Protein AF-A0A7W0X9M8-F1 (afdb_monomer)

Mean predicted aligned error: 2.83 Å

Foldseek 3Di:
DALLLLVLVQVVCCVPVNNVRNVQLCVQLVHPSPGDRRDDDDPVSVVSSLVSCCVVVVHDSVVVVVVSVVRSVVVVCVVCVVVVDD

Nearest PDB structures (foldseek):
  4u99-assembly2_B  TM=9.007E-01  e=3.489E-04  Shewanella oneidensis MR-1
  4fdk-assembly2_B  TM=8.466E-01  e=1.280E-03  Caldanaerobacter subterraneus subsp. tengcongensis MB4
  1u4h-assembly2_B  TM=8.478E-01  e=1.433E-03  Caldanaerobacter subterraneus subsp. tengcongensis
  3nvu-assembly1_B  TM=8.431E-01  e=1.516E-03  Caldanaerobacter subterraneus subsp. tengcongensis
  2kil-assembly1_A  TM=8.310E-01  e=1.280E-03  Shewanella oneidensis

Sequence (86 aa):
MKGIVFNLLEQLVSRDYGEDTWDDLLDEAGLD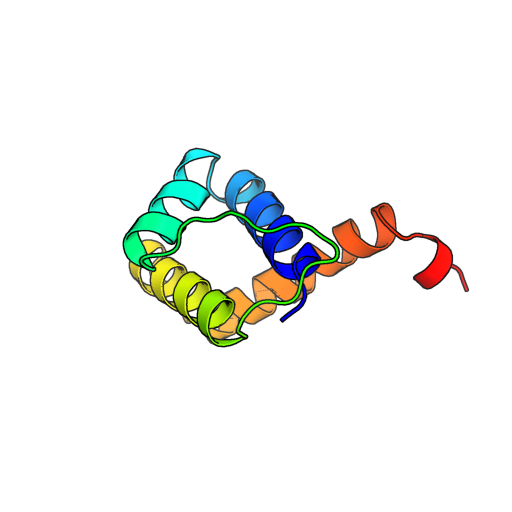GAYTSLGSYDDADLFRLVGAASESLDVPPDDLVRWFGRNALPLFADSYPRFFAS

pLDDT: mean 94.44, std 4.11, range [64.38, 97.5]

Radius of gyration: 12.83 Å; Cα contacts (8 Å, |Δi|>4): 79; chains: 1; bounding box: 29×24×34 Å

Secondary structure (DSSP, 8-state):
-BHHHHHHHHHHHHHHH-HHHHHHHHHHHT------TT-B--HHHHHHHHHHHHHHHT--HHHHHHHHHHHHHHHHHHH-GGGT--

Solvent-accessible surface area (backbone atoms only — not comparable to full-atom values): 4812 Å² total; per-residue (Å²): 66,53,14,45,58,53,52,44,48,45,55,49,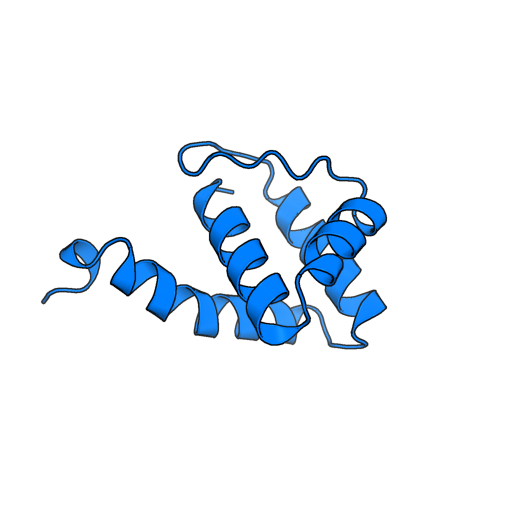39,27,70,77,71,32,69,66,49,43,57,53,27,25,61,69,44,70,50,88,77,86,61,48,56,89,41,77,49,64,55,62,58,58,54,35,38,42,47,31,45,19,68,75,68,74,41,62,52,72,57,50,55,51,51,48,57,66,60,37,48,60,58,48,38,72,75,40,45,81,82,66,65,128

Structure (mmCIF, N/CA/C/O backbone):
data_AF-A0A7W0X9M8-F1
#
_entry.id   AF-A0A7W0X9M8-F1
#
loop_
_atom_site.group_PDB
_atom_site.id
_atom_site.type_symbol
_atom_site.label_atom_id
_atom_site.label_alt_id
_atom_site.label_comp_id
_atom_site.label_asym_id
_atom_site.label_entity_id
_atom_site.label_seq_id
_atom_site.pdbx_PDB_ins_code
_atom_site.Cartn_x
_atom_site.Cartn_y
_atom_site.Cartn_z
_atom_site.occupancy
_atom_site.B_iso_or_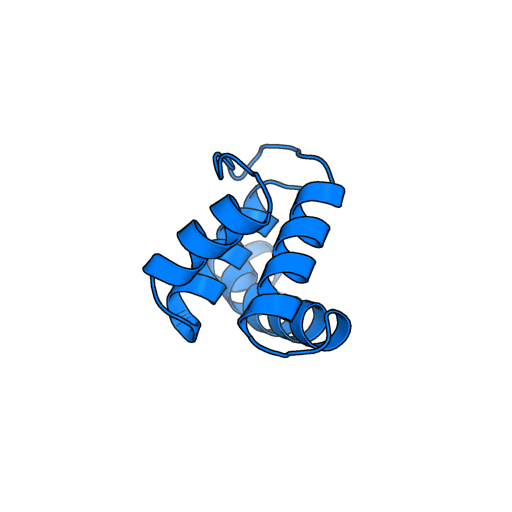equiv
_atom_site.auth_seq_id
_atom_site.auth_comp_id
_atom_site.auth_asym_id
_atom_site.auth_atom_id
_atom_site.pdbx_PDB_model_num
ATOM 1 N N . MET A 1 1 ? 11.479 -4.131 3.889 1.00 94.81 1 MET A N 1
ATOM 2 C CA . MET A 1 1 ? 10.978 -4.157 2.494 1.00 94.81 1 MET A CA 1
ATOM 3 C C . MET A 1 1 ? 11.353 -2.907 1.678 1.00 94.81 1 MET A C 1
ATOM 5 O O . MET A 1 1 ? 11.562 -1.847 2.254 1.00 94.81 1 MET A O 1
ATOM 9 N N . LYS A 1 2 ? 11.491 -2.995 0.339 1.00 95.44 2 LYS A N 1
ATOM 10 C CA . LYS A 1 2 ? 11.826 -1.837 -0.529 1.00 95.44 2 LYS A CA 1
ATOM 11 C C . LYS 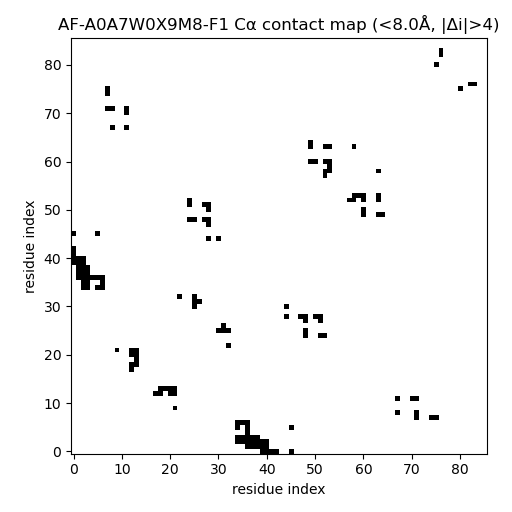A 1 2 ? 10.602 -0.982 -0.854 1.00 95.44 2 LYS A C 1
ATOM 13 O O . LYS A 1 2 ? 9.548 -1.531 -1.139 1.00 95.44 2 LYS A O 1
ATOM 18 N N . GLY A 1 3 ? 10.774 0.340 -0.900 1.00 96.12 3 GLY A N 1
ATOM 19 C CA . GLY A 1 3 ? 9.687 1.294 -1.150 1.00 96.12 3 GLY A CA 1
ATOM 20 C C . GLY A 1 3 ? 8.950 1.096 -2.473 1.00 96.12 3 GLY A C 1
ATOM 21 O O . GLY A 1 3 ? 7.735 1.231 -2.517 1.00 96.12 3 GLY A O 1
ATOM 22 N N . ILE A 1 4 ? 9.654 0.665 -3.527 1.00 94.69 4 ILE A N 1
ATOM 23 C CA . ILE A 1 4 ? 9.020 0.311 -4.806 1.00 94.69 4 ILE A CA 1
ATOM 24 C C . ILE A 1 4 ? 7.919 -0.750 -4.647 1.00 94.69 4 ILE A C 1
ATOM 26 O O . ILE A 1 4 ? 6.946 -0.725 -5.385 1.00 94.69 4 ILE A O 1
ATOM 30 N N . VAL A 1 5 ? 8.034 -1.656 -3.668 1.00 95.56 5 VAL A N 1
ATOM 31 C CA . VAL A 1 5 ? 7.010 -2.677 -3.397 1.00 95.56 5 VAL A CA 1
ATOM 32 C C . VAL A 1 5 ? 5.716 -2.027 -2.902 1.00 95.56 5 VAL A C 1
ATOM 34 O O . VAL A 1 5 ? 4.645 -2.413 -3.355 1.00 95.56 5 VAL A O 1
ATOM 37 N N . PHE A 1 6 ? 5.813 -1.008 -2.044 1.00 96.75 6 PHE A N 1
ATOM 38 C CA . PHE A 1 6 ? 4.655 -0.250 -1.565 1.00 96.75 6 PHE A CA 1
ATOM 39 C C . PHE A 1 6 ? 4.024 0.579 -2.682 1.00 96.75 6 PHE A C 1
ATOM 41 O O . PHE A 1 6 ? 2.813 0.539 -2.831 1.00 96.75 6 PHE A O 1
ATOM 48 N N . ASN A 1 7 ? 4.828 1.237 -3.526 1.00 95.62 7 ASN A N 1
ATOM 49 C CA . ASN A 1 7 ? 4.290 2.000 -4.662 1.00 95.62 7 ASN A CA 1
ATOM 50 C C . ASN A 1 7 ? 3.534 1.100 -5.659 1.00 95.62 7 ASN A C 1
ATOM 52 O O . ASN A 1 7 ? 2.537 1.513 -6.242 1.00 95.62 7 ASN A O 1
ATOM 56 N N . LEU A 1 8 ? 3.995 -0.140 -5.862 1.00 96.00 8 LEU A N 1
ATOM 57 C CA . LEU A 1 8 ? 3.270 -1.115 -6.683 1.00 96.00 8 LEU A CA 1
ATOM 58 C C . LEU A 1 8 ? 1.980 -1.576 -6.006 1.00 96.00 8 LEU A C 1
ATOM 60 O O . LEU A 1 8 ? 0.983 -1.768 -6.693 1.00 96.00 8 LEU A O 1
ATOM 64 N N . LEU A 1 9 ? 1.996 -1.780 -4.686 1.00 96.44 9 LEU A N 1
ATOM 65 C CA . LEU A 1 9 ? 0.801 -2.178 -3.943 1.00 96.44 9 LEU A CA 1
ATOM 66 C C . LEU A 1 9 ? -0.260 -1.079 -4.006 1.00 96.44 9 LEU A C 1
ATOM 68 O O . LEU A 1 9 ? -1.386 -1.375 -4.383 1.00 96.44 9 LEU A O 1
ATOM 72 N N . GLU A 1 10 ? 0.124 0.164 -3.723 1.00 95.94 10 GLU A N 1
ATOM 73 C CA . GLU A 1 10 ? -0.702 1.365 -3.872 1.00 95.94 10 GLU A CA 1
ATOM 74 C C . GLU A 1 10 ? -1.338 1.416 -5.261 1.00 95.94 10 GLU A C 1
ATOM 76 O O . GLU A 1 10 ? -2.558 1.395 -5.389 1.00 95.94 10 GLU A O 1
ATOM 81 N N . GLN A 1 11 ? -0.522 1.348 -6.318 1.00 95.81 11 GLN A N 1
ATOM 82 C CA . GLN A 1 11 ? -1.027 1.388 -7.687 1.00 95.81 11 GLN A CA 1
ATOM 83 C C . GLN A 1 11 ? -2.035 0.268 -7.983 1.00 95.81 11 GLN A C 1
ATOM 85 O O . GLN A 1 11 ? -3.003 0.489 -8.709 1.00 95.81 11 GLN A O 1
ATOM 90 N N . LEU A 1 12 ? -1.816 -0.939 -7.458 1.00 96.25 12 LEU A N 1
ATOM 91 C CA . LEU A 1 12 ? -2.724 -2.066 -7.664 1.00 96.25 12 LEU A CA 1
ATOM 92 C C . LEU A 1 12 ? -4.020 -1.931 -6.875 1.00 96.25 12 LEU A C 1
ATOM 94 O O . LEU A 1 12 ? -5.082 -2.228 -7.418 1.00 96.25 12 LEU A O 1
ATOM 98 N N . VAL A 1 13 ? -3.935 -1.485 -5.623 1.00 95.38 13 VAL A N 1
ATOM 99 C CA . VAL A 1 13 ? -5.102 -1.2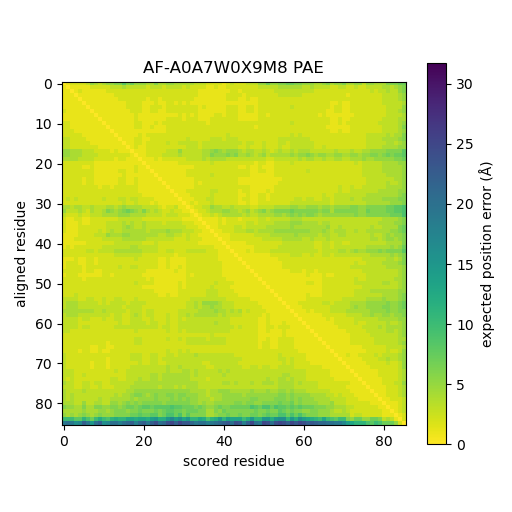50 -4.774 1.00 95.38 13 VAL A CA 1
ATOM 100 C C . VAL A 1 13 ? -5.966 -0.157 -5.387 1.00 95.38 13 VAL A C 1
ATOM 102 O O . VAL A 1 13 ? -7.142 -0.398 -5.650 1.00 95.38 13 VAL A O 1
ATOM 105 N N . SER A 1 14 ? -5.372 0.986 -5.735 1.00 95.06 14 SER A N 1
ATOM 106 C CA . SER A 1 14 ? -6.096 2.098 -6.350 1.00 95.06 14 SER A CA 1
ATOM 107 C C . SER A 1 14 ? -6.739 1.711 -7.683 1.00 95.06 14 SER A C 1
ATOM 109 O O . SER A 1 14 ? -7.854 2.132 -7.984 1.00 95.06 14 SER A O 1
ATOM 111 N N . ARG A 1 15 ? -6.066 0.872 -8.483 1.00 94.81 15 ARG A N 1
ATOM 112 C CA . ARG A 1 15 ? -6.583 0.395 -9.774 1.00 94.81 15 ARG A CA 1
ATOM 113 C C . ARG A 1 15 ? -7.757 -0.577 -9.631 1.00 94.81 15 ARG A C 1
ATOM 115 O O . ARG A 1 15 ? -8.712 -0.462 -10.396 1.00 94.81 15 ARG A O 1
ATOM 122 N N . ASP A 1 16 ? -7.661 -1.554 -8.729 1.00 94.06 16 ASP A N 1
ATOM 123 C CA . ASP A 1 16 ? -8.614 -2.674 -8.664 1.00 94.06 16 ASP A CA 1
ATOM 124 C C . ASP A 1 16 ? -9.751 -2.443 -7.653 1.00 94.06 16 ASP A C 1
ATOM 126 O O . ASP A 1 16 ? -10.839 -2.985 -7.845 1.00 94.06 16 ASP A O 1
ATOM 130 N N . TYR A 1 17 ? -9.524 -1.629 -6.616 1.00 93.00 17 TYR A N 1
ATOM 131 C CA . TYR A 1 17 ? -10.482 -1.382 -5.528 1.00 93.00 17 TYR A CA 1
ATOM 132 C C . TYR A 1 17 ? -10.918 0.088 -5.400 1.00 93.00 17 TYR A C 1
ATOM 134 O O . TYR A 1 17 ? -11.964 0.353 -4.813 1.00 93.00 17 TYR A O 1
ATOM 142 N N . GLY A 1 18 ? -10.210 1.017 -6.052 1.00 94.00 18 GLY A N 1
ATOM 143 C CA . GLY A 1 18 ? -10.537 2.446 -6.087 1.00 94.00 18 GLY A CA 1
ATOM 144 C C . GLY A 1 18 ? -9.505 3.301 -5.354 1.00 94.00 18 GLY A C 1
ATOM 145 O O . GLY A 1 18 ? -8.805 2.815 -4.469 1.00 94.00 18 GLY A O 1
ATOM 146 N N . GLU A 1 19 ? -9.390 4.576 -5.742 1.00 89.50 19 GLU A N 1
ATOM 147 C CA . GLU A 1 19 ? -8.353 5.481 -5.216 1.00 89.50 19 GLU A CA 1
ATOM 148 C C . GLU A 1 19 ? -8.417 5.625 -3.688 1.00 89.50 19 GLU A C 1
ATOM 150 O O . GLU A 1 19 ? -7.377 5.518 -3.043 1.00 89.50 19 GLU A O 1
ATOM 155 N N . ASP A 1 20 ? -9.622 5.731 -3.120 1.00 95.25 20 ASP A N 1
ATOM 156 C CA . ASP A 1 20 ? -9.838 5.900 -1.674 1.00 95.25 20 ASP A CA 1
ATOM 157 C C . ASP A 1 20 ? -9.404 4.671 -0.850 1.00 95.25 20 ASP A C 1
ATOM 159 O O . ASP A 1 20 ? -9.020 4.798 0.310 1.00 95.25 20 ASP A O 1
ATOM 163 N N . THR A 1 21 ? -9.404 3.469 -1.444 1.00 95.38 21 THR A N 1
ATOM 164 C CA . THR A 1 21 ? -9.091 2.231 -0.709 1.00 95.38 21 THR A CA 1
ATOM 165 C C . THR A 1 21 ? -7.662 2.219 -0.184 1.00 95.38 21 THR A C 1
ATOM 167 O O . THR A 1 21 ? -7.395 1.629 0.854 1.00 95.38 21 THR A O 1
ATOM 170 N N . TRP A 1 22 ? -6.717 2.847 -0.883 1.00 96.12 22 TRP A N 1
ATOM 171 C CA . TRP A 1 22 ? -5.340 2.897 -0.395 1.00 96.12 22 TRP A CA 1
ATOM 172 C C . TRP A 1 22 ? -5.221 3.704 0.902 1.00 96.12 22 TRP A C 1
ATOM 174 O O . TRP A 1 22 ? -4.544 3.261 1.832 1.00 96.12 22 TRP A O 1
ATOM 184 N N . ASP A 1 23 ? -5.911 4.842 0.974 1.00 95.94 23 ASP A N 1
ATOM 185 C CA . ASP A 1 23 ? -5.916 5.701 2.155 1.00 95.94 23 ASP A CA 1
ATOM 186 C C . ASP A 1 23 ? -6.612 5.003 3.334 1.00 95.94 23 ASP A C 1
ATOM 188 O O . ASP A 1 23 ? -6.060 4.970 4.435 1.00 95.94 23 ASP A O 1
ATOM 192 N N . ASP A 1 24 ? -7.744 4.333 3.089 1.00 96.69 24 ASP A N 1
ATOM 193 C CA . ASP A 1 24 ? -8.444 3.541 4.111 1.00 96.69 24 ASP A CA 1
ATOM 194 C C . ASP A 1 24 ? -7.534 2.448 4.705 1.00 96.69 24 ASP A C 1
ATOM 196 O O . ASP A 1 24 ? -7.473 2.260 5.923 1.00 96.69 24 ASP A O 1
ATOM 200 N N . LEU A 1 25 ? -6.764 1.750 3.861 1.00 96.94 25 LEU A N 1
ATOM 201 C CA . LEU A 1 25 ? -5.827 0.720 4.318 1.00 96.94 25 LEU A CA 1
ATOM 202 C C . LEU A 1 25 ? -4.679 1.289 5.150 1.00 96.94 25 LEU A C 1
ATOM 204 O O . LEU A 1 25 ? -4.219 0.629 6.084 1.00 96.94 25 LEU A O 1
ATOM 208 N N . LEU A 1 26 ? -4.181 2.477 4.807 1.00 97.25 26 LEU A N 1
ATOM 209 C CA . LEU A 1 26 ? -3.145 3.157 5.581 1.00 97.25 26 LEU A CA 1
ATOM 210 C C . LEU A 1 26 ? -3.661 3.552 6.965 1.00 97.25 26 LEU A C 1
ATOM 212 O O . LEU A 1 26 ? -2.976 3.297 7.962 1.00 97.25 26 LEU A O 1
ATOM 216 N N . ASP A 1 27 ? -4.877 4.093 7.030 1.00 97.19 27 ASP A N 1
ATOM 217 C CA . ASP A 1 27 ? -5.540 4.467 8.277 1.00 97.19 27 ASP A CA 1
ATOM 218 C C . ASP A 1 27 ? -5.795 3.239 9.168 1.00 97.19 27 ASP A C 1
ATOM 220 O O . ASP A 1 27 ? -5.427 3.240 10.348 1.00 97.19 27 ASP A O 1
ATOM 224 N N . GLU A 1 28 ? -6.339 2.153 8.608 1.00 96.81 28 GLU A N 1
ATOM 225 C CA . GLU A 1 28 ? -6.568 0.887 9.320 1.00 96.81 28 GLU A CA 1
ATOM 226 C C . GLU A 1 28 ? -5.258 0.240 9.795 1.00 96.81 28 GLU A C 1
ATOM 228 O O . GLU A 1 28 ? -5.158 -0.257 10.922 1.00 96.81 28 GLU A O 1
ATOM 233 N N . ALA A 1 29 ? -4.216 0.277 8.962 1.00 96.81 29 ALA A N 1
ATOM 234 C CA . ALA A 1 29 ? -2.902 -0.245 9.314 1.00 96.81 29 ALA A CA 1
ATOM 235 C C . ALA A 1 29 ? -2.154 0.652 10.316 1.00 96.81 29 ALA A C 1
ATOM 237 O O . ALA A 1 29 ? -1.206 0.179 10.959 1.00 96.81 29 ALA A O 1
ATOM 238 N N . GLY A 1 30 ? -2.564 1.914 10.479 1.00 97.00 30 GLY A N 1
ATOM 239 C CA . GLY A 1 30 ? -1.892 2.927 11.289 1.00 97.00 30 GLY A CA 1
ATOM 240 C C . GLY A 1 30 ? -0.526 3.316 10.719 1.00 97.00 30 GLY A C 1
ATOM 241 O O . GLY A 1 30 ? 0.471 3.273 11.447 1.00 97.00 30 GLY A O 1
ATOM 242 N N . LEU A 1 31 ? -0.476 3.616 9.419 1.00 96.81 31 LEU A N 1
ATOM 243 C CA . LEU A 1 31 ? 0.731 3.932 8.650 1.00 96.81 31 LEU A CA 1
ATOM 244 C C . LEU A 1 31 ? 0.584 5.277 7.922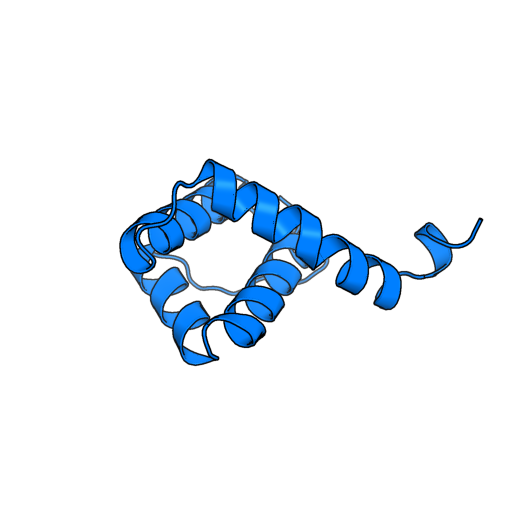 1.00 96.81 31 LEU A C 1
ATOM 246 O O . LEU A 1 31 ? -0.469 5.580 7.385 1.00 96.81 31 LEU A O 1
ATOM 250 N N . ASP A 1 32 ? 1.669 6.052 7.823 1.00 92.38 32 ASP A N 1
ATOM 251 C CA . ASP A 1 32 ? 1.646 7.385 7.185 1.00 92.38 32 ASP A CA 1
ATOM 252 C C . ASP A 1 32 ? 1.694 7.355 5.639 1.00 92.38 32 ASP A C 1
ATOM 254 O O . ASP A 1 32 ? 1.600 8.395 4.993 1.00 92.38 32 ASP A O 1
ATOM 258 N N . GLY A 1 33 ? 1.956 6.199 5.017 1.00 90.44 33 GLY A N 1
ATOM 259 C CA . GLY A 1 33 ? 1.942 6.046 3.550 1.00 90.44 33 GLY A CA 1
ATOM 260 C C . GLY A 1 33 ? 3.107 6.672 2.772 1.00 90.44 33 GLY A C 1
ATOM 261 O O . GLY A 1 33 ? 3.177 6.550 1.550 1.00 90.44 33 GLY A O 1
ATOM 262 N N . ALA A 1 34 ? 4.064 7.322 3.439 1.00 93.06 34 ALA A N 1
ATOM 263 C CA . ALA A 1 34 ? 5.155 8.049 2.784 1.00 93.06 34 ALA A CA 1
ATOM 264 C C . ALA A 1 34 ? 6.298 7.134 2.277 1.00 93.06 34 ALA A C 1
ATOM 266 O O . ALA A 1 34 ? 7.407 7.105 2.831 1.00 93.06 34 ALA A O 1
ATOM 267 N N . TYR A 1 35 ? 6.057 6.407 1.180 1.00 95.56 35 TYR A N 1
ATOM 268 C CA . TYR A 1 35 ? 7.013 5.454 0.601 1.00 95.56 35 TYR A CA 1
ATOM 269 C C . TYR A 1 35 ? 7.727 5.984 -0.653 1.00 95.56 35 TYR A C 1
ATOM 271 O O . TYR A 1 35 ? 7.162 6.102 -1.737 1.00 95.56 35 TYR A O 1
ATOM 279 N N . THR A 1 36 ? 9.031 6.235 -0.533 1.00 95.81 36 THR A N 1
ATOM 280 C CA . THR A 1 36 ? 9.921 6.562 -1.658 1.00 95.81 36 THR A CA 1
ATOM 281 C C . THR A 1 36 ? 10.473 5.291 -2.296 1.00 95.81 36 THR A C 1
ATOM 283 O O . THR A 1 36 ? 10.923 4.388 -1.592 1.00 95.81 36 THR A O 1
ATOM 286 N N . SER A 1 37 ? 10.535 5.218 -3.628 1.00 92.88 37 SER A N 1
ATOM 287 C CA . SER A 1 37 ? 10.831 3.957 -4.331 1.00 92.88 37 SER A CA 1
ATOM 288 C C . SER A 1 37 ? 12.188 3.318 -3.976 1.00 92.88 37 SER A C 1
ATOM 290 O O . SER A 1 37 ? 12.295 2.093 -3.907 1.00 92.88 37 SER A O 1
ATOM 292 N N . LEU A 1 38 ? 13.228 4.123 -3.711 1.00 94.19 38 LEU A N 1
ATOM 293 C CA . LEU A 1 38 ? 14.562 3.642 -3.301 1.00 94.19 38 LEU A CA 1
ATOM 294 C C . LEU A 1 38 ? 14.692 3.390 -1.787 1.00 94.19 38 LEU A C 1
ATOM 296 O O . LEU A 1 38 ? 15.675 2.778 -1.345 1.00 94.19 38 LEU A O 1
ATOM 300 N N . GLY A 1 39 ? 13.712 3.850 -1.006 1.00 96.12 39 GLY A N 1
ATOM 301 C CA . GLY A 1 39 ? 13.656 3.704 0.441 1.00 96.12 39 GLY A CA 1
ATOM 302 C C . GLY A 1 39 ? 13.616 2.244 0.889 1.00 96.12 39 GLY A C 1
ATOM 303 O O .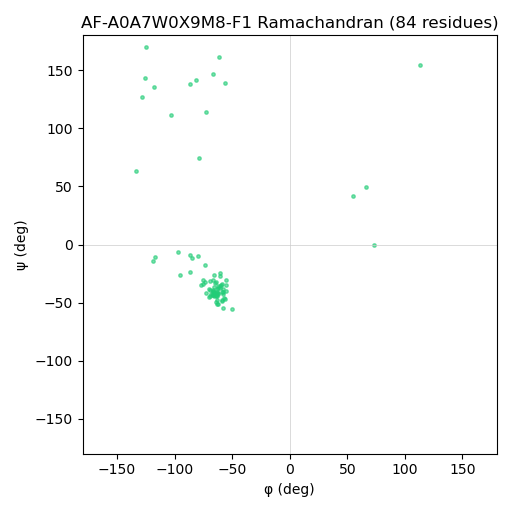 GLY A 1 39 ? 13.343 1.320 0.115 1.00 96.12 39 GLY A O 1
ATOM 304 N N . SER A 1 40 ? 13.942 2.029 2.160 1.00 96.50 40 SER A N 1
ATOM 305 C CA . SER A 1 40 ? 13.834 0.726 2.819 1.00 96.50 40 SER A CA 1
ATOM 306 C C . SER A 1 40 ? 13.052 0.919 4.111 1.00 96.50 40 SER A C 1
ATOM 308 O O . SER A 1 40 ? 13.399 1.785 4.907 1.00 96.50 40 SER A O 1
ATOM 310 N N . TYR A 1 41 ? 12.003 0.127 4.266 1.00 96.31 41 TYR A N 1
ATOM 311 C CA . TYR A 1 41 ? 10.990 0.217 5.315 1.00 96.31 41 TYR A CA 1
ATOM 312 C C . TYR A 1 41 ? 10.895 -1.128 6.036 1.00 96.31 41 TYR A C 1
ATOM 314 O O . TYR A 1 41 ? 11.495 -2.098 5.562 1.00 96.31 41 TYR A O 1
ATOM 322 N N . ASP A 1 42 ? 10.183 -1.215 7.155 1.00 96.44 42 ASP A N 1
ATOM 323 C CA . ASP A 1 42 ? 9.975 -2.500 7.827 1.00 96.44 42 ASP A CA 1
ATOM 324 C C . ASP A 1 42 ? 9.110 -3.421 6.946 1.00 96.44 42 ASP A C 1
ATOM 326 O O . ASP A 1 42 ? 8.270 -2.975 6.164 1.00 96.44 42 ASP A O 1
ATOM 330 N N . ASP A 1 43 ? 9.359 -4.721 7.010 1.00 93.50 43 ASP A N 1
ATOM 331 C CA . ASP A 1 43 ? 8.552 -5.723 6.317 1.00 93.50 43 ASP A CA 1
ATOM 332 C C . ASP A 1 43 ? 7.166 -5.810 6.962 1.00 93.50 43 ASP A C 1
ATOM 334 O O . ASP A 1 43 ? 6.178 -6.073 6.277 1.00 93.50 43 ASP A O 1
ATOM 338 N N . ALA A 1 44 ? 7.108 -5.555 8.275 1.00 96.06 44 ALA A N 1
ATOM 339 C CA . ALA A 1 44 ? 5.888 -5.535 9.063 1.00 96.06 44 ALA A CA 1
ATOM 340 C C . ALA A 1 44 ? 4.845 -4.566 8.493 1.00 96.06 44 ALA A C 1
ATOM 342 O O . ALA A 1 44 ? 3.662 -4.890 8.528 1.00 96.06 44 ALA A O 1
ATOM 343 N N . ASP A 1 45 ? 5.258 -3.436 7.914 1.00 96.94 45 ASP A N 1
ATOM 344 C CA . ASP A 1 45 ? 4.339 -2.457 7.321 1.00 96.94 45 ASP A CA 1
ATOM 345 C C . ASP A 1 45 ? 3.554 -3.058 6.148 1.00 96.94 45 ASP A C 1
ATOM 347 O O . ASP A 1 45 ? 2.339 -2.885 6.067 1.00 96.94 45 ASP A O 1
ATOM 351 N N . LEU A 1 46 ? 4.208 -3.843 5.278 1.00 95.81 46 LEU A N 1
ATOM 352 C CA . LEU A 1 46 ? 3.503 -4.532 4.191 1.00 95.81 46 LEU A CA 1
ATOM 353 C C . LEU A 1 46 ? 2.498 -5.540 4.760 1.00 95.81 46 LEU A C 1
ATOM 355 O O . LEU A 1 46 ? 1.363 -5.611 4.299 1.00 95.81 46 LEU A O 1
ATOM 359 N N . PHE A 1 47 ? 2.896 -6.320 5.767 1.00 95.19 47 PHE A N 1
ATOM 360 C CA . PHE A 1 47 ? 1.999 -7.308 6.368 1.00 95.19 47 PHE A CA 1
ATOM 361 C C . PHE A 1 47 ? 0.819 -6.665 7.105 1.00 95.19 47 PHE A C 1
ATOM 363 O O . PHE A 1 47 ? -0.262 -7.247 7.110 1.00 95.19 47 PHE A O 1
ATOM 370 N N . ARG A 1 48 ? 0.987 -5.465 7.675 1.00 97.50 48 ARG A N 1
ATOM 371 C CA . ARG A 1 48 ? -0.115 -4.688 8.263 1.00 97.50 48 ARG A CA 1
ATOM 372 C C . ARG A 1 48 ? -1.109 -4.233 7.199 1.00 97.50 48 ARG A C 1
ATOM 374 O O . ARG A 1 48 ? -2.300 -4.417 7.405 1.00 97.50 48 ARG A O 1
ATOM 381 N N . LEU A 1 49 ? -0.633 -3.750 6.050 1.00 97.50 49 LEU A N 1
ATOM 382 C CA . LEU A 1 49 ? -1.494 -3.402 4.909 1.00 97.50 49 LEU A CA 1
ATOM 383 C C . LEU A 1 49 ? -2.249 -4.615 4.360 1.00 97.50 49 LEU A C 1
ATOM 385 O O . LEU A 1 49 ? -3.438 -4.532 4.076 1.00 97.50 49 LEU A O 1
ATOM 389 N N . VAL A 1 50 ? -1.577 -5.762 4.239 1.00 96.56 50 VAL A N 1
ATOM 390 C CA . VAL A 1 50 ? -2.224 -7.020 3.833 1.00 96.56 50 VAL A CA 1
ATOM 391 C C . VAL A 1 50 ? -3.266 -7.462 4.864 1.00 96.56 50 VAL A C 1
ATOM 393 O O . VAL A 1 50 ? -4.319 -7.961 4.479 1.00 96.56 50 VAL A O 1
ATOM 396 N N . GLY A 1 51 ? -2.986 -7.284 6.158 1.00 97.00 51 GLY A N 1
ATOM 397 C CA . GLY A 1 51 ? -3.932 -7.556 7.240 1.00 97.00 51 GLY A CA 1
ATOM 398 C C . GLY A 1 51 ? -5.178 -6.675 7.152 1.00 97.00 51 GLY A C 1
ATOM 399 O O . GLY A 1 51 ? -6.279 -7.211 7.096 1.00 97.00 51 GLY A O 1
ATOM 400 N N . ALA A 1 52 ? -4.998 -5.357 7.037 1.00 97.25 52 ALA A N 1
ATOM 401 C CA . ALA A 1 52 ? -6.091 -4.402 6.843 1.00 97.25 52 ALA A CA 1
ATOM 402 C C . ALA A 1 52 ? -6.932 -4.752 5.603 1.00 97.25 52 ALA A C 1
ATOM 404 O O . ALA A 1 52 ? -8.149 -4.880 5.679 1.00 97.25 52 ALA A O 1
ATOM 405 N N . ALA A 1 53 ? -6.280 -5.050 4.474 1.00 96.12 53 ALA A N 1
ATOM 406 C CA . ALA A 1 53 ? -6.969 -5.440 3.244 1.00 96.12 53 ALA A CA 1
ATOM 407 C C . ALA A 1 53 ? -7.726 -6.763 3.380 1.00 96.12 53 ALA A C 1
ATOM 409 O O . ALA A 1 53 ? -8.768 -6.955 2.760 1.00 96.12 53 ALA A O 1
ATOM 410 N N . SER A 1 54 ? -7.212 -7.691 4.185 1.00 96.88 54 SER A N 1
ATOM 411 C CA . SER A 1 54 ? -7.888 -8.955 4.458 1.00 96.88 54 SER A CA 1
ATOM 412 C C . SER A 1 54 ? -9.182 -8.742 5.233 1.00 96.88 54 SER A C 1
ATOM 414 O O . SER A 1 54 ? -10.200 -9.337 4.885 1.00 96.88 54 SER A O 1
ATOM 416 N N . GLU A 1 55 ? -9.143 -7.875 6.245 1.00 95.81 55 GLU A N 1
ATOM 417 C CA . GLU A 1 55 ? -10.298 -7.534 7.073 1.00 95.81 55 GLU A CA 1
ATOM 418 C C . GLU A 1 55 ? -11.346 -6.725 6.294 1.00 95.81 55 GLU A C 1
ATOM 420 O O . GLU A 1 55 ? -12.532 -7.048 6.365 1.00 95.81 55 GLU A O 1
ATOM 425 N N . SER A 1 56 ? -10.929 -5.724 5.514 1.00 93.38 56 SER A N 1
ATOM 426 C CA . SER A 1 56 ? -11.849 -4.845 4.778 1.00 93.38 56 SER A CA 1
ATOM 427 C C . SER A 1 56 ? -12.472 -5.502 3.542 1.00 93.38 56 SER A C 1
ATOM 429 O O . SER A 1 56 ? -13.638 -5.250 3.233 1.00 93.38 56 SER A O 1
ATOM 431 N N . LEU A 1 57 ? -11.734 -6.377 2.847 1.00 91.00 57 LEU A N 1
ATOM 432 C CA . LEU A 1 57 ? -12.198 -7.037 1.619 1.00 91.00 57 LEU A CA 1
ATOM 433 C C . LEU A 1 57 ? -12.776 -8.443 1.851 1.00 91.00 57 LEU A C 1
ATOM 435 O O . LEU A 1 57 ? -13.287 -9.040 0.903 1.00 91.00 57 LEU A O 1
ATOM 439 N N . ASP A 1 58 ? -12.692 -8.979 3.074 1.00 94.94 58 ASP A N 1
ATOM 440 C CA . ASP A 1 58 ? -13.070 -10.360 3.429 1.00 94.94 58 ASP A CA 1
ATOM 441 C C . ASP A 1 58 ? -12.352 -11.417 2.556 1.00 94.94 58 ASP A C 1
ATOM 443 O O . ASP A 1 58 ? -12.929 -12.399 2.082 1.00 94.94 58 ASP A O 1
ATOM 447 N N . VAL A 1 59 ? -11.054 -11.199 2.307 1.00 95.44 59 VAL A N 1
ATOM 448 C CA . VAL A 1 59 ? -10.192 -12.086 1.504 1.00 95.44 59 VAL A CA 1
ATOM 449 C C . VAL A 1 59 ? -9.055 -12.625 2.371 1.00 95.44 59 VAL A C 1
ATOM 451 O O . VAL A 1 59 ? -8.414 -11.840 3.067 1.00 95.44 59 VAL A O 1
ATOM 454 N N . PRO A 1 60 ? -8.714 -13.927 2.321 1.00 97.50 60 PRO A N 1
ATOM 455 C CA . PRO A 1 60 ? -7.582 -14.462 3.075 1.00 97.50 60 PRO A CA 1
ATOM 456 C C . PRO A 1 60 ? -6.251 -13.745 2.755 1.00 97.50 60 PRO A C 1
ATOM 458 O O . PRO A 1 60 ? -5.953 -13.525 1.575 1.00 97.50 60 PRO A O 1
ATOM 461 N N . PRO A 1 61 ? -5.388 -13.461 3.753 1.00 95.38 61 PRO A N 1
ATOM 462 C CA . PRO A 1 61 ? -4.118 -12.756 3.538 1.00 95.38 61 PRO A CA 1
ATOM 463 C C . PRO A 1 61 ? -3.218 -13.421 2.488 1.00 95.38 61 PRO A C 1
ATOM 465 O O . PRO A 1 61 ? -2.615 -12.752 1.650 1.00 95.38 61 PRO A O 1
ATOM 468 N N . ASP A 1 62 ? -3.165 -14.755 2.488 1.00 96.62 62 ASP A N 1
ATOM 469 C CA . ASP A 1 62 ? -2.372 -15.537 1.534 1.00 96.62 62 ASP A CA 1
ATOM 470 C C . ASP A 1 62 ? -2.804 -15.305 0.080 1.00 96.62 62 ASP A C 1
ATOM 472 O O . ASP A 1 62 ? -1.972 -15.298 -0.835 1.00 96.62 62 ASP A O 1
ATOM 476 N N . ASP A 1 63 ? -4.103 -15.113 -0.143 1.00 97.00 63 ASP A N 1
ATOM 477 C CA . ASP A 1 63 ? -4.655 -14.874 -1.471 1.00 97.00 63 ASP A CA 1
ATOM 478 C C . ASP A 1 63 ? -4.401 -13.435 -1.919 1.00 97.00 63 ASP A C 1
ATOM 480 O O . ASP A 1 63 ? -4.061 -13.222 -3.085 1.00 97.00 63 ASP A O 1
ATOM 484 N N . LEU A 1 64 ? -4.424 -12.470 -0.994 1.00 96.06 64 LEU A N 1
ATOM 485 C CA . LEU A 1 64 ? -4.013 -11.088 -1.257 1.00 96.06 64 LEU A CA 1
ATOM 486 C C . LEU A 1 64 ? -2.529 -10.987 -1.613 1.00 96.06 64 LEU A C 1
ATOM 488 O O . LEU A 1 64 ? -2.177 -10.323 -2.586 1.00 96.06 64 LEU A O 1
ATOM 492 N N . VAL A 1 65 ? -1.646 -11.697 -0.907 1.00 95.44 65 VAL A N 1
ATOM 493 C CA . VAL A 1 65 ? -0.209 -11.721 -1.237 1.00 95.44 65 VAL A CA 1
ATOM 494 C C . VAL A 1 65 ? 0.030 -12.349 -2.613 1.00 95.44 65 VAL A C 1
ATOM 496 O O . VAL A 1 65 ? 0.828 -11.833 -3.402 1.00 95.44 65 VAL A O 1
ATOM 499 N N . ARG A 1 66 ? -0.676 -13.440 -2.949 1.00 96.50 66 ARG A N 1
ATOM 500 C CA . ARG A 1 66 ? -0.608 -14.042 -4.294 1.00 96.50 66 ARG A CA 1
ATOM 501 C C . ARG A 1 66 ? -1.132 -13.097 -5.369 1.00 96.50 66 ARG A C 1
ATOM 503 O O . ARG A 1 66 ? -0.504 -12.981 -6.424 1.00 96.50 66 ARG A O 1
ATOM 510 N N . TRP A 1 67 ? -2.265 -12.444 -5.116 1.00 96.25 67 TRP A N 1
ATOM 511 C CA . TRP A 1 67 ? -2.841 -11.444 -6.010 1.00 96.25 67 TRP A CA 1
ATOM 512 C C . TRP A 1 67 ? -1.851 -10.299 -6.239 1.00 96.25 67 TRP A C 1
ATOM 514 O O . TRP A 1 67 ? -1.555 -9.986 -7.393 1.00 96.25 67 TRP A O 1
ATOM 524 N N . PHE A 1 68 ? -1.259 -9.757 -5.174 1.00 96.25 68 PHE A N 1
ATOM 525 C CA . PHE A 1 68 ? -0.267 -8.693 -5.252 1.00 96.25 68 PHE A CA 1
ATOM 526 C C . PHE A 1 68 ? 0.928 -9.118 -6.106 1.00 96.25 68 PHE A C 1
ATOM 528 O O . PHE A 1 68 ? 1.227 -8.477 -7.109 1.00 96.25 68 PHE A O 1
ATOM 535 N N . GLY A 1 69 ? 1.571 -10.245 -5.785 1.00 94.50 69 GLY A N 1
ATOM 536 C CA . GLY A 1 69 ? 2.748 -10.710 -6.522 1.00 94.50 69 GLY A CA 1
ATOM 537 C C . GLY A 1 69 ? 2.474 -10.944 -8.012 1.00 94.50 69 GLY A C 1
ATOM 538 O O . GLY A 1 69 ? 3.281 -10.563 -8.862 1.00 94.50 69 GLY A O 1
ATOM 539 N N . ARG A 1 70 ? 1.315 -11.524 -8.353 1.00 96.06 70 ARG A N 1
ATOM 540 C CA . ARG A 1 70 ? 0.927 -11.780 -9.748 1.00 96.06 70 ARG A CA 1
ATOM 541 C C . ARG A 1 70 ? 0.681 -10.491 -10.531 1.00 96.06 70 ARG A C 1
ATOM 543 O O . ARG A 1 70 ? 1.048 -10.427 -11.702 1.00 96.06 70 ARG A O 1
ATOM 550 N N . ASN A 1 71 ? 0.062 -9.496 -9.903 1.00 96.00 71 ASN A N 1
ATOM 551 C CA . ASN A 1 71 ? -0.290 -8.240 -10.559 1.00 96.00 71 ASN A CA 1
ATOM 552 C C . ASN A 1 71 ? 0.843 -7.200 -10.531 1.00 96.00 71 ASN A C 1
ATOM 554 O O . ASN A 1 71 ? 0.895 -6.343 -11.410 1.00 96.00 71 ASN A O 1
ATOM 558 N N . ALA A 1 72 ? 1.778 -7.297 -9.583 1.00 95.06 72 ALA A N 1
ATOM 559 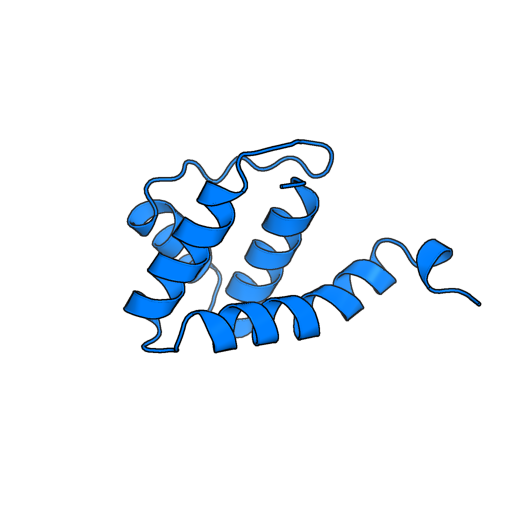C CA . ALA A 1 72 ? 2.925 -6.398 -9.475 1.00 95.06 72 ALA A CA 1
ATOM 560 C C . ALA A 1 72 ? 4.002 -6.704 -10.523 1.00 95.06 72 ALA A C 1
ATOM 562 O O . ALA A 1 72 ? 4.697 -5.798 -10.975 1.00 95.06 72 ALA A O 1
ATOM 563 N N . LEU A 1 73 ? 4.141 -7.969 -10.938 1.00 93.62 73 LEU A N 1
ATOM 564 C CA . LEU A 1 73 ? 5.165 -8.379 -11.904 1.00 93.62 73 LEU A CA 1
ATOM 565 C C . LEU A 1 73 ? 5.070 -7.652 -13.260 1.00 93.62 73 LEU A C 1
ATOM 567 O O . LEU A 1 73 ? 6.104 -7.150 -13.701 1.00 93.62 73 LEU A O 1
ATOM 571 N N . PRO A 1 74 ? 3.896 -7.538 -13.915 1.00 93.25 74 PRO A N 1
ATOM 572 C CA . PRO A 1 74 ? 3.758 -6.743 -15.137 1.00 93.25 74 PRO A CA 1
ATOM 573 C C . PRO A 1 74 ? 4.177 -5.280 -14.952 1.00 93.25 74 PRO A C 1
ATOM 575 O O . PRO A 1 74 ? 4.971 -4.769 -15.733 1.00 93.25 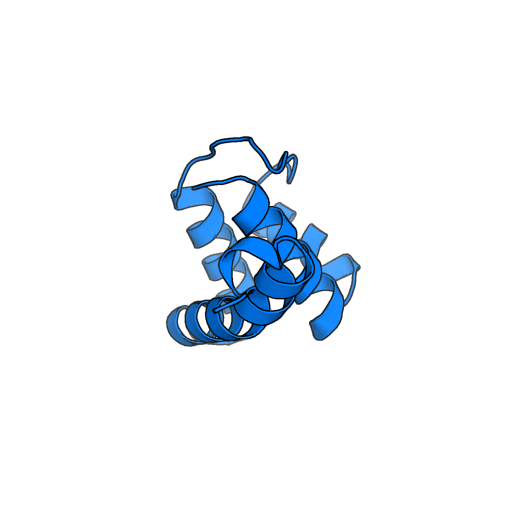74 PRO A O 1
ATOM 578 N N . LEU A 1 75 ? 3.732 -4.638 -13.868 1.00 92.56 75 LEU A N 1
ATOM 579 C CA . LEU A 1 75 ? 4.077 -3.246 -13.557 1.00 92.56 75 LEU A CA 1
ATOM 580 C C . LEU A 1 75 ? 5.584 -3.062 -13.339 1.00 92.56 75 LEU A C 1
ATOM 582 O O . LEU A 1 75 ? 6.181 -2.064 -13.750 1.00 92.56 75 LEU A O 1
ATOM 586 N N . PHE A 1 76 ? 6.220 -4.052 -12.714 1.00 91.62 76 PHE A N 1
ATOM 587 C CA . PHE A 1 76 ? 7.659 -4.060 -12.506 1.00 91.62 76 PHE A CA 1
ATOM 588 C C . PHE A 1 76 ? 8.424 -4.263 -13.821 1.00 91.62 76 PHE A C 1
ATOM 590 O O . PHE A 1 76 ? 9.451 -3.618 -14.033 1.00 91.62 76 PHE A O 1
ATOM 597 N N . ALA A 1 77 ? 7.915 -5.109 -14.721 1.00 92.62 77 ALA A N 1
ATOM 598 C CA . ALA A 1 77 ? 8.483 -5.306 -16.051 1.00 92.62 77 ALA A CA 1
ATOM 599 C C . ALA A 1 77 ? 8.370 -4.048 -16.922 1.00 92.62 77 ALA A C 1
ATOM 601 O O . ALA A 1 77 ? 9.343 -3.684 -17.581 1.00 92.62 77 ALA A O 1
ATOM 602 N N . ASP A 1 78 ? 7.241 -3.342 -16.859 1.00 91.25 78 ASP A N 1
ATOM 603 C CA . ASP A 1 78 ? 7.038 -2.075 -17.568 1.00 91.25 78 ASP A CA 1
ATOM 604 C C . ASP A 1 78 ? 7.953 -0.966 -17.027 1.00 91.25 78 ASP A C 1
ATOM 606 O O . ASP A 1 78 ? 8.539 -0.198 -17.791 1.00 91.25 78 ASP A O 1
ATOM 610 N N . SER A 1 79 ? 8.129 -0.909 -15.703 1.00 88.31 79 SER A N 1
ATOM 611 C CA . SER A 1 79 ? 8.989 0.085 -15.046 1.00 88.31 79 SER A CA 1
ATOM 612 C C . SER A 1 79 ? 10.482 -0.196 -15.246 1.00 88.31 79 SER A C 1
ATOM 614 O O . SER A 1 79 ? 11.294 0.730 -15.327 1.00 88.31 79 SER A O 1
ATOM 616 N N . TYR A 1 80 ? 10.868 -1.473 -15.337 1.00 89.75 80 TYR A N 1
ATOM 617 C CA . TYR A 1 80 ? 12.261 -1.900 -15.463 1.00 89.75 80 TYR A CA 1
ATOM 618 C C . TYR A 1 80 ? 12.468 -2.965 -16.552 1.00 89.75 80 TYR A C 1
ATOM 620 O O . TYR A 1 80 ? 12.980 -4.056 -16.272 1.00 89.75 80 TYR A O 1
ATOM 628 N N . PRO A 1 81 ? 12.197 -2.640 -17.827 1.00 92.19 81 PRO A N 1
ATOM 629 C CA . PRO A 1 81 ? 12.199 -3.616 -18.919 1.00 92.19 81 PRO A CA 1
ATOM 630 C C . PRO A 1 81 ? 13.561 -4.291 -19.115 1.00 92.19 81 PRO A C 1
ATOM 632 O O . PRO A 1 81 ? 13.641 -5.444 -19.529 1.00 92.19 81 PRO A O 1
ATOM 635 N N . ARG A 1 82 ? 14.655 -3.614 -18.738 1.00 93.00 82 ARG A N 1
ATOM 636 C CA . ARG A 1 82 ? 16.018 -4.166 -18.798 1.00 93.00 82 ARG A CA 1
ATOM 637 C C . ARG A 1 82 ? 16.229 -5.415 -17.935 1.00 93.00 82 ARG A C 1
ATOM 639 O O . ARG A 1 82 ? 17.140 -6.171 -18.242 1.00 93.00 82 ARG A O 1
ATOM 646 N N . PHE A 1 83 ? 15.441 -5.628 -16.878 1.00 88.94 83 PHE A N 1
ATOM 647 C CA . PHE A 1 83 ? 15.542 -6.838 -16.047 1.00 88.94 83 PHE A CA 1
ATOM 648 C C . PHE A 1 83 ? 14.709 -8.014 -16.579 1.00 88.94 83 PHE A C 1
ATOM 650 O O . PHE A 1 83 ? 14.862 -9.125 -16.082 1.00 88.94 83 PHE A O 1
ATOM 657 N N . PHE A 1 84 ? 13.856 -7.782 -17.582 1.00 88.81 84 PHE A N 1
ATOM 658 C CA . PHE A 1 84 ? 12.948 -8.784 -18.160 1.00 88.81 84 PHE A CA 1
ATOM 659 C C . PHE A 1 84 ? 13.231 -9.077 -19.635 1.00 88.81 84 PHE A C 1
ATOM 661 O O . PHE A 1 84 ? 12.694 -10.036 -20.183 1.00 88.81 84 PHE A O 1
ATOM 668 N N . ALA A 1 85 ? 14.076 -8.273 -20.280 1.00 83.31 85 ALA A N 1
ATOM 669 C CA . ALA A 1 85 ? 14.585 -8.551 -21.611 1.00 83.31 85 ALA A CA 1
ATOM 670 C C . ALA A 1 85 ? 15.618 -9.692 -21.546 1.00 83.31 85 ALA A C 1
ATOM 672 O O . ALA A 1 85 ? 16.679 -9.534 -20.940 1.00 83.31 85 ALA A O 1
ATOM 673 N N . SER A 1 86 ? 15.288 -10.832 -22.159 1.00 64.38 86 SER A N 1
ATOM 674 C CA . SER A 1 86 ? 16.194 -11.962 -22.418 1.00 64.38 86 SER A CA 1
ATOM 675 C C . SER A 1 86 ? 16.807 -11.879 -23.807 1.00 64.38 86 SER A C 1
ATOM 677 O O . SER A 1 86 ? 16.008 -11.651 -24.747 1.00 64.38 86 SER A O 1
#